Protein AF-A0A6L4AK16-F1 (afdb_monomer)

Solvent-accessible surface area (backbone atoms only — not comparable to full-atom values): 5401 Å² total; per-residue (Å²): 131,81,78,78,46,73,65,57,50,52,53,49,46,41,50,40,52,52,49,39,48,51,21,59,73,68,68,35,64,68,58,33,52,54,35,51,52,53,44,51,54,46,49,57,60,54,68,73,57,88,73,80,56,80,89,45,49,65,54,57,51,46,40,54,52,52,49,51,51,46,52,50,51,54,52,52,51,52,52,52,51,49,55,52,50,54,60,54,65,74,66,77,79,129

Secondary structure (DSSP, 8-state):
-----HHHHHHHHHHHHHHHHHHHHHT-HHHHHHHHHHHHHHHHHHHT-S---GGGHHHHHHHHHHHHHHHHHHHHHHHHHHHHHHHHHTT---

Mean predicted aligned error: 5.78 Å

pLDDT: mean 89.56, std 12.96, range [37.69, 98.12]

Nearest PDB structures (foldseek):
  2a9u-assembly1_B  TM=5.5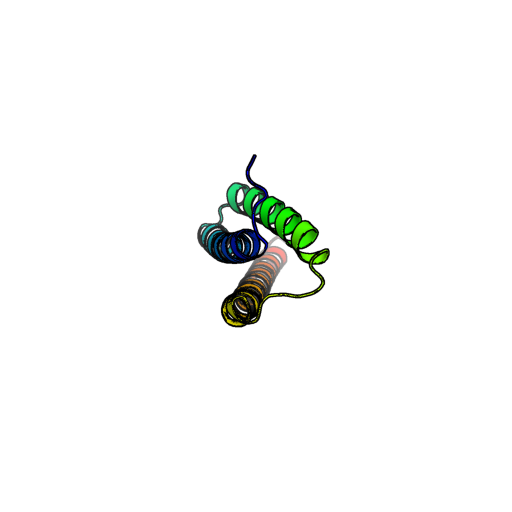73E-01  e=1.261E+00  Homo sapiens

Foldseek 3Di:
DPDQDLLNLLVVLLVLLVQCVVCVVVVVPVSNVVSVVSNVVSVVVNVPPPDDDPVCVVSVVSSVVSNVVVVVVVVVVVVVVVVVVVVVVVVPDD

Sequence (94 aa):
MSSQTTHDQLVRLLDVIFEERECAKNLDVEGLTEVMREKEELVQVLAHVQKIDEADLPIATKIRHENRRNAYLFKSTLGWIREIMEFFGRRTVT

Structure (mmCIF, N/CA/C/O backbone):
data_AF-A0A6L4AK16-F1
#
_entry.id   AF-A0A6L4AK16-F1
#
loop_
_atom_site.group_PDB
_atom_site.id
_atom_site.type_symbol
_atom_site.label_atom_id
_atom_site.label_alt_id
_atom_site.label_comp_id
_atom_site.label_asym_id
_atom_site.label_entity_id
_atom_site.label_seq_id
_atom_site.pdbx_PDB_ins_code
_atom_site.Cartn_x
_atom_site.Cartn_y
_atom_site.Cartn_z
_atom_site.occupancy
_atom_site.B_iso_or_equiv
_atom_site.auth_seq_id
_atom_site.auth_comp_id
_atom_site.auth_asym_id
_atom_site.auth_atom_id
_atom_site.pdbx_PDB_model_num
ATOM 1 N N . MET A 1 1 ? -18.508 17.631 8.912 1.00 37.69 1 MET A N 1
ATOM 2 C CA . MET A 1 1 ? -17.579 16.588 8.440 1.00 37.69 1 MET A CA 1
ATOM 3 C C . MET A 1 1 ? -17.529 15.538 9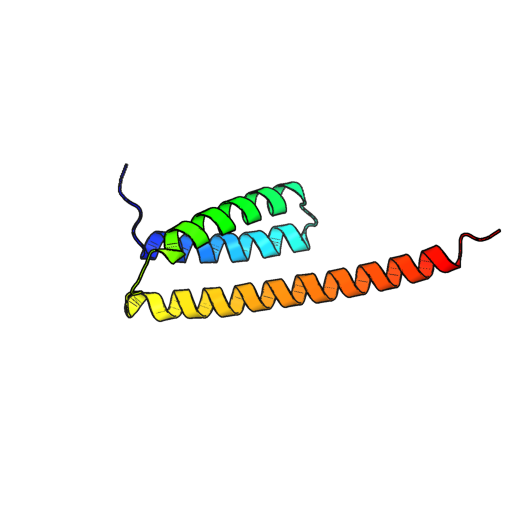.526 1.00 37.69 1 MET A C 1
ATOM 5 O O . MET A 1 1 ? -17.111 15.868 10.626 1.00 37.69 1 MET A O 1
ATOM 9 N N . SER A 1 2 ? -18.102 14.359 9.290 1.00 43.97 2 SER A N 1
ATOM 10 C CA . SER A 1 2 ? -18.049 13.259 10.256 1.00 43.97 2 SER A CA 1
ATOM 11 C C . SER A 1 2 ? -16.589 12.869 10.444 1.00 43.97 2 SER A C 1
ATOM 13 O O . SER A 1 2 ? -15.927 12.537 9.462 1.00 43.97 2 SER A O 1
ATOM 15 N N . SER A 1 3 ? -16.076 12.970 11.668 1.00 58.72 3 SER A N 1
ATOM 16 C CA . SER A 1 3 ? -14.744 12.478 12.011 1.00 58.72 3 SER A CA 1
ATOM 17 C C . SER A 1 3 ? -14.653 11.020 11.568 1.00 58.72 3 SER A C 1
ATOM 19 O O . SER A 1 3 ? -15.419 10.195 12.065 1.00 58.72 3 SER A O 1
ATOM 21 N N . GLN A 1 4 ? -13.791 10.722 10.593 1.00 73.25 4 GLN A N 1
ATOM 22 C CA . GLN A 1 4 ? -13.522 9.340 10.202 1.00 73.25 4 GLN A CA 1
ATOM 23 C C . GLN A 1 4 ? -13.043 8.582 11.435 1.00 73.25 4 GLN A C 1
ATOM 25 O O . GLN A 1 4 ? -12.227 9.093 12.208 1.00 73.25 4 GLN A O 1
ATOM 30 N N . THR A 1 5 ? -13.589 7.390 11.644 1.00 88.50 5 THR A N 1
ATOM 31 C CA . THR A 1 5 ? -13.172 6.547 12.760 1.00 88.50 5 THR A CA 1
ATOM 32 C C . THR A 1 5 ? -11.816 5.913 12.450 1.00 88.50 5 THR A C 1
ATOM 34 O O .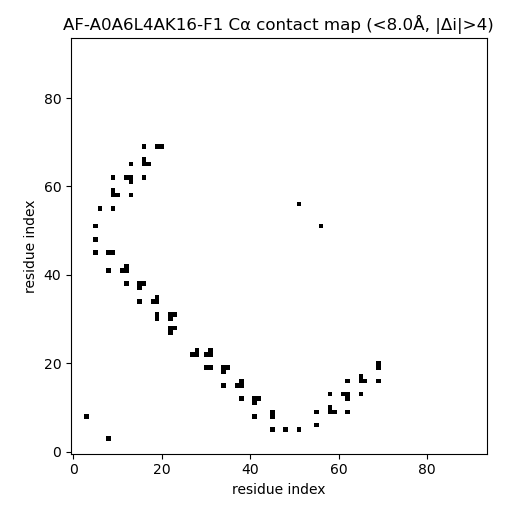 THR A 1 5 ? -11.422 5.789 11.289 1.00 88.50 5 THR A O 1
ATOM 37 N N . THR A 1 6 ? -11.097 5.469 13.482 1.00 91.00 6 THR A N 1
ATOM 38 C CA . THR A 1 6 ? -9.872 4.670 13.309 1.00 91.00 6 THR A CA 1
ATOM 39 C C . THR A 1 6 ? -10.112 3.463 12.398 1.00 91.00 6 THR A C 1
ATOM 41 O O . THR A 1 6 ? -9.266 3.142 11.567 1.00 91.00 6 THR A O 1
ATOM 44 N N . HIS A 1 7 ? -11.277 2.821 12.524 1.00 93.19 7 HIS A N 1
ATOM 45 C CA . HIS A 1 7 ? -11.684 1.710 11.672 1.00 93.19 7 HIS A CA 1
ATOM 46 C C . HIS A 1 7 ? -11.714 2.119 10.195 1.00 93.19 7 HIS A C 1
ATOM 48 O O . HIS A 1 7 ? -11.073 1.473 9.368 1.00 93.19 7 HIS A O 1
ATOM 54 N N . ASP A 1 8 ? -12.379 3.232 9.870 1.00 94.31 8 ASP A N 1
ATOM 55 C CA . ASP A 1 8 ? -12.483 3.726 8.490 1.00 94.31 8 ASP A CA 1
ATOM 56 C C . ASP A 1 8 ? -11.101 4.024 7.892 1.00 94.31 8 ASP A C 1
ATOM 58 O O . ASP A 1 8 ? -10.839 3.730 6.727 1.00 94.31 8 ASP A O 1
ATOM 62 N N . GLN A 1 9 ? -10.187 4.560 8.704 1.00 94.94 9 GLN A N 1
ATOM 63 C CA . GLN A 1 9 ? -8.812 4.843 8.291 1.00 94.94 9 GLN A CA 1
ATOM 64 C C . GLN A 1 9 ? -7.998 3.570 8.057 1.00 94.94 9 GLN A C 1
ATOM 66 O O . GLN A 1 9 ? -7.215 3.509 7.111 1.00 94.94 9 GLN A O 1
ATOM 71 N N . LEU A 1 10 ? -8.188 2.537 8.883 1.00 95.75 10 LEU A N 1
ATOM 72 C CA . LEU A 1 10 ? -7.557 1.232 8.681 1.00 95.75 10 LEU A CA 1
ATOM 73 C C . LEU A 1 10 ? -8.090 0.545 7.420 1.00 95.75 10 LEU A C 1
ATOM 75 O O . LEU A 1 10 ? -7.303 0.006 6.642 1.00 95.75 10 LEU A O 1
ATOM 79 N N . VAL A 1 11 ? -9.404 0.589 7.193 1.00 96.75 11 VAL A N 1
ATOM 80 C CA . VAL A 1 11 ? -10.020 0.064 5.969 1.00 96.75 11 VAL A CA 1
ATOM 81 C C . VAL A 1 11 ? -9.467 0.798 4.752 1.00 96.75 11 VAL A C 1
ATOM 83 O O . VAL A 1 11 ? -8.956 0.149 3.840 1.00 96.75 11 VAL A O 1
ATOM 86 N N . ARG A 1 12 ? -9.445 2.138 4.773 1.00 97.31 12 ARG A N 1
ATOM 87 C CA . ARG A 1 12 ? -8.910 2.909 3.648 1.00 97.31 12 ARG A CA 1
ATOM 88 C C . ARG A 1 12 ? -7.426 2.638 3.420 1.00 97.31 12 ARG A C 1
ATOM 90 O O . ARG A 1 12 ? -7.022 2.453 2.279 1.00 97.31 12 ARG A O 1
ATOM 97 N N . LEU A 1 13 ? -6.615 2.540 4.475 1.00 97.44 13 LEU A N 1
ATOM 98 C CA . LEU A 1 13 ? -5.194 2.208 4.336 1.00 97.44 13 LEU A CA 1
ATOM 99 C C . LEU A 1 13 ? -4.996 0.836 3.682 1.00 97.44 13 LEU A C 1
ATOM 101 O O . LEU A 1 13 ? -4.078 0.658 2.880 1.00 97.44 13 LEU A O 1
ATOM 105 N N . LEU A 1 14 ? -5.844 -0.140 4.009 1.00 97.88 14 LEU A N 1
ATOM 106 C CA . LEU A 1 14 ? -5.797 -1.446 3.366 1.00 97.88 14 LEU A CA 1
ATOM 107 C C . LEU A 1 14 ? -6.133 -1.354 1.869 1.00 97.88 14 LEU A C 1
ATOM 109 O O . LEU A 1 14 ? -5.422 -1.958 1.064 1.00 97.88 14 LEU A O 1
ATOM 113 N N . ASP A 1 15 ? -7.155 -0.584 1.500 1.00 98.12 15 ASP A N 1
ATOM 114 C CA . ASP A 1 15 ? -7.532 -0.362 0.100 1.00 98.12 15 ASP A CA 1
ATOM 115 C C . ASP A 1 15 ? -6.411 0.331 -0.683 1.00 98.12 15 ASP A C 1
ATOM 117 O O . ASP A 1 15 ? -5.999 -0.158 -1.733 1.00 98.12 15 ASP A O 1
ATOM 121 N N . VAL A 1 16 ? -5.820 1.386 -0.118 1.00 98.06 16 VAL A N 1
ATOM 122 C CA . VAL A 1 16 ? -4.681 2.119 -0.697 1.00 98.06 16 VAL A CA 1
ATOM 123 C C . VAL A 1 16 ? -3.473 1.195 -0.914 1.00 98.06 16 VAL A C 1
ATOM 125 O O . VAL A 1 16 ? -2.790 1.278 -1.931 1.00 98.06 16 VAL A O 1
ATOM 128 N N . ILE A 1 17 ? -3.216 0.239 -0.012 1.00 98.12 17 ILE A N 1
ATOM 129 C CA . ILE A 1 17 ? -2.160 -0.775 -0.205 1.00 98.12 17 ILE A CA 1
ATOM 130 C C . ILE A 1 17 ? -2.483 -1.721 -1.375 1.00 98.12 17 ILE A C 1
ATOM 132 O O . ILE A 1 17 ? -1.567 -2.198 -2.055 1.00 98.12 17 ILE A O 1
ATOM 136 N N . PHE A 1 18 ? -3.755 -2.029 -1.628 1.00 98.12 18 PHE A N 1
ATOM 137 C CA . PHE A 1 18 ? -4.132 -2.798 -2.814 1.00 98.12 18 PHE A CA 1
ATOM 138 C C . PHE A 1 18 ? -4.009 -1.968 -4.092 1.00 98.12 18 PHE A C 1
ATOM 140 O O . PHE A 1 18 ? -3.438 -2.464 -5.062 1.00 98.12 18 PHE A O 1
ATOM 147 N N . GLU A 1 19 ? -4.457 -0.715 -4.074 1.00 98.12 19 GLU A N 1
ATOM 148 C CA . GLU A 1 19 ? -4.314 0.231 -5.187 1.00 98.12 19 GLU A CA 1
ATOM 149 C C . GLU A 1 19 ? -2.833 0.409 -5.566 1.00 98.12 19 GLU A C 1
ATOM 151 O O . GLU A 1 19 ? -2.478 0.274 -6.736 1.00 98.12 19 GLU A O 1
ATOM 156 N N . GLU A 1 20 ? -1.941 0.546 -4.576 1.00 97.81 20 GLU A N 1
ATOM 157 C CA . GLU A 1 20 ? -0.484 0.668 -4.763 1.00 97.81 20 GLU A CA 1
ATOM 158 C C . GLU A 1 20 ? 0.074 -0.499 -5.583 1.00 97.81 20 GLU A C 1
ATOM 160 O O . GLU A 1 20 ? 0.916 -0.331 -6.469 1.00 97.81 20 GLU A O 1
ATOM 165 N N . ARG A 1 21 ? -0.420 -1.709 -5.310 1.00 97.00 21 ARG A N 1
ATOM 166 C CA . ARG A 1 21 ? -0.008 -2.912 -6.028 1.00 97.00 21 ARG A CA 1
ATOM 167 C C . ARG A 1 21 ? -0.501 -2.911 -7.468 1.00 97.00 21 ARG A C 1
ATOM 169 O O . ARG A 1 21 ? 0.235 -3.362 -8.344 1.00 97.00 21 ARG A O 1
ATOM 176 N N . GLU A 1 22 ? -1.732 -2.481 -7.711 1.00 97.62 22 GLU A N 1
ATOM 177 C CA . GLU A 1 22 ? -2.287 -2.457 -9.063 1.00 97.62 22 GLU A CA 1
ATOM 178 C C . GLU A 1 22 ? -1.613 -1.380 -9.918 1.00 97.62 22 GLU A C 1
ATOM 180 O O . GLU A 1 22 ? -1.191 -1.686 -11.034 1.00 97.62 22 GLU A O 1
ATOM 185 N N . CYS A 1 23 ? -1.372 -0.180 -9.378 1.00 96.38 23 CYS A N 1
ATOM 186 C CA . CYS A 1 23 ? -0.589 0.845 -10.074 1.00 96.38 23 CYS A CA 1
ATOM 187 C C . CYS A 1 23 ? 0.826 0.336 -10.403 1.00 96.38 23 CYS A C 1
ATOM 189 O O . CYS A 1 23 ? 1.287 0.472 -11.536 1.00 96.38 23 CYS A O 1
ATOM 191 N N . ALA A 1 24 ? 1.482 -0.358 -9.463 1.00 93.50 24 ALA A N 1
ATOM 192 C CA . ALA A 1 24 ? 2.797 -0.962 -9.691 1.00 93.50 24 ALA A CA 1
ATOM 193 C C . ALA A 1 24 ? 2.809 -2.001 -10.821 1.00 93.50 24 ALA A C 1
ATOM 195 O O . ALA A 1 24 ? 3.735 -2.023 -11.631 1.00 93.50 24 ALA A O 1
ATOM 196 N N . LYS A 1 25 ? 1.793 -2.869 -10.889 1.00 93.94 25 LYS A N 1
ATOM 197 C CA . LYS A 1 25 ? 1.667 -3.868 -11.963 1.00 93.94 25 LYS A CA 1
ATOM 198 C C . LYS A 1 25 ? 1.419 -3.224 -13.324 1.00 93.94 25 LYS A C 1
ATOM 200 O O . LYS A 1 25 ? 1.926 -3.724 -14.323 1.00 93.94 25 LYS A O 1
ATOM 205 N N . ASN A 1 26 ? 0.654 -2.136 -13.347 1.00 94.75 26 ASN A N 1
ATOM 206 C CA . ASN A 1 26 ? 0.277 -1.429 -14.568 1.00 94.75 26 ASN A CA 1
ATOM 207 C C . ASN A 1 26 ? 1.329 -0.409 -15.029 1.00 94.75 26 ASN A C 1
ATOM 209 O O . ASN A 1 26 ? 1.148 0.199 -16.080 1.00 94.75 26 ASN A O 1
ATOM 213 N N . LEU A 1 27 ? 2.420 -0.233 -14.270 1.00 91.88 27 LEU A N 1
ATOM 214 C CA . LEU A 1 27 ? 3.422 0.817 -14.486 1.00 91.88 27 LEU A CA 1
ATOM 215 C C . LEU A 1 27 ? 2.806 2.228 -14.501 1.00 91.88 27 LEU A C 1
ATOM 217 O O . LEU A 1 27 ? 3.304 3.130 -15.172 1.00 91.88 27 LEU A O 1
ATOM 221 N N . ASP A 1 28 ? 1.728 2.414 -13.741 1.00 95.81 28 ASP A N 1
ATOM 222 C CA . ASP A 1 28 ? 1.051 3.693 -13.571 1.00 95.81 28 ASP A CA 1
ATOM 223 C C . ASP A 1 28 ? 1.792 4.534 -12.522 1.00 95.81 28 ASP A C 1
ATOM 225 O O . ASP A 1 28 ? 1.587 4.400 -11.313 1.00 95.81 28 ASP A O 1
ATOM 229 N N . VAL A 1 29 ? 2.724 5.361 -12.999 1.00 91.25 29 VAL A N 1
ATOM 230 C CA . VAL A 1 29 ? 3.612 6.180 -12.158 1.00 91.25 29 VAL A CA 1
ATOM 231 C C . VAL A 1 29 ? 2.864 7.340 -11.494 1.00 91.25 29 VAL A C 1
ATOM 233 O O . VAL A 1 29 ? 3.168 7.696 -10.353 1.00 91.25 29 VAL A O 1
ATOM 236 N N . GLU A 1 30 ? 1.879 7.918 -12.181 1.00 95.44 30 GLU A N 1
ATOM 237 C CA . GLU A 1 30 ? 1.056 9.000 -11.632 1.00 95.44 30 GLU A CA 1
ATOM 238 C C . GLU A 1 30 ? 0.144 8.453 -10.531 1.00 95.44 30 GLU A C 1
ATOM 240 O O . GLU A 1 30 ? 0.161 8.965 -9.411 1.00 95.44 30 GLU A O 1
ATOM 245 N N . GLY A 1 31 ? -0.547 7.339 -10.798 1.00 96.25 31 GLY A N 1
ATOM 246 C CA . GLY A 1 31 ? -1.364 6.653 -9.800 1.00 96.25 31 GLY A CA 1
ATOM 247 C C . GLY A 1 31 ? -0.555 6.190 -8.588 1.00 96.25 31 GLY A C 1
ATOM 248 O O . GLY A 1 31 ? -0.988 6.383 -7.454 1.00 96.25 31 GLY A O 1
ATOM 249 N N . LEU A 1 32 ? 0.662 5.667 -8.793 1.00 94.56 32 LEU A N 1
ATOM 250 C CA . LEU A 1 32 ? 1.572 5.331 -7.690 1.00 94.56 32 LEU A CA 1
ATOM 251 C C . LEU A 1 32 ? 1.888 6.541 -6.806 1.00 94.56 32 LEU A C 1
ATOM 253 O O . LEU A 1 32 ? 1.933 6.403 -5.587 1.00 94.56 32 LEU A O 1
ATOM 257 N N . THR A 1 33 ? 2.108 7.712 -7.404 1.00 95.25 33 THR A N 1
ATOM 258 C CA . THR A 1 33 ? 2.449 8.933 -6.662 1.00 95.25 33 THR A CA 1
ATOM 259 C C . THR A 1 33 ? 1.290 9.381 -5.774 1.00 95.25 33 THR A C 1
ATOM 261 O O . THR A 1 33 ? 1.492 9.658 -4.590 1.00 95.25 33 THR A O 1
ATOM 264 N N . GLU A 1 34 ? 0.071 9.386 -6.313 1.00 97.25 34 GLU A N 1
ATOM 265 C CA . GLU A 1 34 ? -1.129 9.756 -5.556 1.00 97.25 34 GLU A CA 1
ATOM 266 C C . GLU A 1 34 ? -1.428 8.764 -4.432 1.00 97.25 34 GLU A C 1
ATOM 268 O O . GLU A 1 34 ? -1.653 9.161 -3.287 1.00 97.25 34 GLU A O 1
ATOM 273 N N . VAL A 1 35 ? -1.341 7.468 -4.729 1.00 97.38 35 VAL A N 1
ATOM 274 C CA . VAL A 1 35 ? -1.548 6.404 -3.745 1.00 97.38 35 VAL A CA 1
ATOM 275 C C . VAL A 1 35 ? -0.500 6.460 -2.630 1.00 97.38 35 VAL A C 1
ATOM 277 O O . VAL A 1 35 ? -0.835 6.281 -1.459 1.00 97.38 35 VAL A O 1
ATOM 280 N N . MET A 1 36 ? 0.768 6.740 -2.952 1.00 95.25 36 MET A N 1
ATOM 281 C CA . MET A 1 36 ? 1.819 6.908 -1.942 1.00 95.25 36 MET A CA 1
ATOM 282 C C . MET A 1 36 ? 1.551 8.106 -1.029 1.00 95.25 36 MET A C 1
ATOM 284 O O . MET A 1 36 ? 1.715 7.983 0.186 1.00 95.25 36 MET A O 1
ATOM 288 N N . ARG A 1 37 ? 1.104 9.233 -1.592 1.00 97.31 37 ARG A N 1
ATOM 289 C CA . ARG A 1 37 ? 0.738 10.425 -0.819 1.00 97.31 37 ARG A CA 1
ATOM 290 C C . ARG A 1 37 ? -0.401 10.128 0.153 1.00 97.31 37 ARG A C 1
ATOM 292 O O . ARG A 1 37 ? -0.275 10.393 1.345 1.00 97.31 37 ARG A O 1
ATOM 299 N N . GLU A 1 38 ? -1.478 9.514 -0.330 1.00 97.06 38 GLU A N 1
ATOM 300 C CA . GLU A 1 38 ? -2.616 9.148 0.517 1.00 97.06 38 GLU A CA 1
ATOM 301 C C . GLU A 1 38 ? -2.213 8.147 1.614 1.00 97.06 38 GLU A C 1
ATOM 303 O O . GLU A 1 38 ? -2.602 8.284 2.777 1.00 97.06 38 GLU A O 1
ATOM 308 N N . LYS A 1 39 ? -1.374 7.162 1.274 1.00 96.56 39 LYS A N 1
ATOM 309 C CA . LYS A 1 39 ? -0.830 6.194 2.234 1.00 96.56 39 LYS A CA 1
ATOM 310 C C . LYS A 1 39 ? -0.040 6.879 3.347 1.00 96.56 39 LYS A C 1
ATOM 312 O O . LYS A 1 39 ? -0.188 6.498 4.507 1.00 96.56 39 LYS A O 1
ATOM 317 N N . GLU A 1 40 ? 0.792 7.867 3.020 1.00 96.06 40 GLU A N 1
ATOM 318 C CA . GLU A 1 40 ? 1.546 8.641 4.012 1.00 96.06 40 GLU A CA 1
ATOM 319 C C . GLU A 1 40 ? 0.627 9.446 4.931 1.00 96.06 40 GLU A C 1
ATOM 321 O O . GLU A 1 40 ? 0.805 9.397 6.150 1.00 96.06 40 GLU A O 1
ATOM 326 N N . GLU A 1 41 ? -0.382 10.121 4.378 1.00 95.69 41 GLU A N 1
ATOM 327 C CA . GLU A 1 41 ? -1.375 10.869 5.156 1.00 95.69 41 GL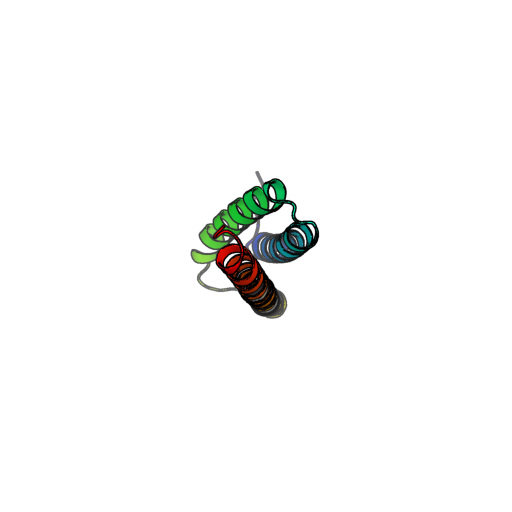U A CA 1
ATOM 328 C C . GLU A 1 41 ? -2.113 9.943 6.142 1.00 95.69 41 GLU A C 1
ATOM 330 O O . GLU A 1 41 ? -2.173 10.223 7.342 1.00 95.69 41 GLU A O 1
ATOM 335 N N . LEU A 1 42 ? -2.592 8.783 5.678 1.00 95.19 42 LEU A N 1
ATOM 336 C CA . LEU A 1 42 ? -3.272 7.795 6.525 1.00 95.19 42 LEU A CA 1
ATOM 337 C C . LEU A 1 42 ? -2.360 7.238 7.621 1.00 95.19 42 LEU A C 1
ATOM 339 O O . LEU A 1 42 ? -2.785 7.103 8.769 1.00 95.19 42 LEU A O 1
ATOM 343 N N . VAL A 1 43 ? -1.099 6.935 7.297 1.00 94.31 43 VAL A N 1
ATOM 344 C CA . VAL A 1 43 ? -0.121 6.448 8.280 1.00 94.31 43 VAL A CA 1
ATOM 345 C C . VAL A 1 43 ? 0.172 7.508 9.337 1.00 94.31 43 VAL A C 1
ATOM 347 O O . VAL A 1 43 ? 0.268 7.160 10.513 1.00 94.31 43 VAL A O 1
ATOM 350 N N . GLN A 1 44 ? 0.280 8.785 8.962 1.00 93.94 44 GLN A N 1
ATOM 351 C CA . GLN A 1 44 ? 0.480 9.873 9.922 1.00 93.94 44 GLN A CA 1
ATOM 352 C C . GLN A 1 44 ? -0.702 9.998 10.884 1.00 93.94 44 GLN A C 1
ATOM 354 O O . GLN A 1 44 ? -0.498 10.098 12.093 1.00 93.94 44 GLN A O 1
ATOM 359 N N . VAL A 1 45 ? -1.935 9.930 10.377 1.00 91.19 45 VAL A N 1
ATOM 360 C CA . VAL A 1 45 ? -3.120 10.003 11.239 1.00 91.19 45 VAL A CA 1
ATOM 361 C C . VAL A 1 45 ? -3.198 8.789 12.171 1.00 91.19 45 VAL A C 1
ATOM 363 O O . VAL A 1 45 ? -3.381 8.944 13.380 1.00 91.19 45 VAL A O 1
ATOM 366 N N . LEU A 1 46 ? -2.970 7.585 11.640 1.00 91.06 46 LEU A N 1
ATOM 367 C CA . LEU A 1 46 ? -2.979 6.346 12.419 1.00 91.06 46 LEU A CA 1
ATOM 368 C C . LEU A 1 46 ? -1.819 6.256 13.424 1.00 91.06 46 LEU A C 1
ATOM 370 O O . LEU A 1 46 ? -1.959 5.587 14.445 1.00 91.06 46 LEU A O 1
ATOM 374 N N . ALA A 1 47 ? -0.700 6.954 13.203 1.00 90.69 47 ALA A N 1
ATOM 375 C CA . ALA A 1 47 ? 0.418 6.997 14.149 1.00 90.69 47 ALA A CA 1
ATOM 376 C C . ALA A 1 47 ? 0.051 7.661 15.489 1.00 90.69 47 ALA A C 1
ATOM 378 O O . ALA A 1 47 ? 0.696 7.396 16.504 1.00 90.69 47 ALA A O 1
ATOM 379 N N . HIS A 1 48 ? -0.994 8.495 15.519 1.00 89.31 48 HIS A N 1
ATOM 380 C CA . HIS A 1 48 ? -1.508 9.103 16.749 1.00 89.31 48 HIS A CA 1
ATOM 381 C C . HIS A 1 48 ? -2.465 8.189 17.532 1.00 89.31 48 HIS A C 1
ATOM 383 O O . HIS A 1 48 ? -2.814 8.491 18.676 1.00 89.31 48 HIS A O 1
ATOM 389 N N . VAL A 1 49 ? -2.877 7.059 16.952 1.00 87.25 49 VAL A N 1
ATOM 390 C CA . VAL A 1 49 ? -3.777 6.100 17.593 1.00 87.25 49 VAL A CA 1
ATOM 391 C C . VAL A 1 49 ? -2.983 5.215 18.554 1.00 87.25 49 VAL A C 1
ATOM 393 O O . VAL A 1 49 ? -2.204 4.359 18.147 1.00 87.25 49 VAL A O 1
ATOM 396 N N . GLN A 1 50 ? -3.201 5.394 19.858 1.00 79.69 50 GLN A N 1
ATOM 397 C CA . GLN A 1 50 ? -2.480 4.638 20.893 1.00 79.69 50 GLN A CA 1
ATOM 398 C C . GLN A 1 50 ? -2.966 3.192 21.050 1.00 79.69 50 GLN A C 1
ATOM 400 O O . GLN A 1 50 ? -2.203 2.325 21.476 1.00 79.69 50 GLN A O 1
ATOM 405 N N . LYS A 1 51 ? -4.239 2.922 20.741 1.00 85.69 51 LYS A N 1
ATOM 406 C CA . LYS A 1 51 ? -4.841 1.595 20.875 1.00 85.69 51 LYS A CA 1
ATOM 407 C C . LYS A 1 51 ? -5.809 1.338 19.727 1.00 85.69 51 LYS A C 1
ATOM 409 O O . LYS A 1 51 ? -6.722 2.124 19.498 1.00 85.69 51 LYS A O 1
ATOM 414 N N . ILE A 1 52 ? -5.588 0.229 19.033 1.00 87.06 52 ILE A N 1
ATOM 415 C CA . ILE A 1 52 ? -6.493 -0.308 18.016 1.00 87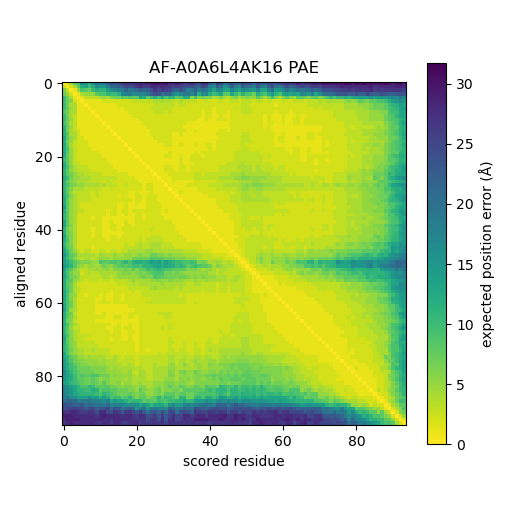.06 52 ILE A CA 1
ATOM 416 C C . ILE A 1 52 ? -7.514 -1.203 18.731 1.00 87.06 52 ILE A C 1
ATOM 418 O O . ILE A 1 52 ? -7.149 -1.910 19.675 1.00 87.06 52 ILE A O 1
ATOM 422 N N . ASP A 1 53 ? -8.777 -1.144 18.313 1.00 89.81 53 ASP A N 1
ATOM 423 C CA . ASP A 1 53 ? -9.829 -2.020 18.834 1.00 89.81 53 ASP A CA 1
ATOM 424 C C . ASP A 1 53 ? -9.508 -3.492 18.511 1.00 89.81 53 ASP A C 1
ATOM 426 O O . ASP A 1 53 ? -8.915 -3.806 17.477 1.00 89.81 53 ASP A O 1
ATOM 430 N N . GLU A 1 54 ? -9.902 -4.417 19.383 1.00 91.19 54 GLU A N 1
ATOM 431 C CA . GLU A 1 54 ? -9.741 -5.852 19.143 1.00 91.19 54 GLU A CA 1
ATOM 432 C C . GLU A 1 54 ? -10.456 -6.297 17.860 1.00 91.19 54 GLU A C 1
ATOM 434 O O . GLU A 1 54 ? -9.939 -7.152 17.134 1.00 91.19 54 GLU A O 1
ATOM 439 N N . ALA A 1 55 ? -11.586 -5.659 17.532 1.00 92.06 55 ALA A N 1
ATOM 440 C CA . ALA A 1 55 ? -12.320 -5.890 16.288 1.00 92.06 55 ALA A CA 1
ATOM 441 C C . ALA A 1 55 ? -11.500 -5.557 15.023 1.00 92.06 55 ALA A C 1
ATOM 443 O O . ALA A 1 55 ? -11.705 -6.172 13.975 1.00 92.06 55 ALA A O 1
ATOM 444 N N . ASP A 1 56 ? -10.527 -4.649 15.133 1.00 94.00 56 ASP A N 1
ATOM 445 C CA . ASP A 1 56 ? -9.716 -4.144 14.020 1.00 94.00 56 ASP A CA 1
ATOM 446 C C . ASP A 1 56 ? -8.354 -4.844 13.888 1.00 94.00 56 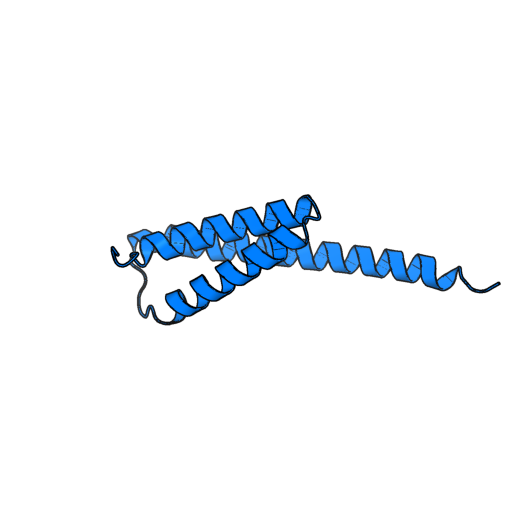ASP A C 1
ATOM 448 O O . ASP A 1 56 ? -7.642 -4.675 12.890 1.00 94.00 56 ASP A O 1
ATOM 452 N N . LEU A 1 57 ? -7.985 -5.695 14.852 1.00 93.06 57 LEU A N 1
ATOM 453 C CA . LEU A 1 57 ? -6.754 -6.494 14.803 1.00 93.06 57 LEU A CA 1
ATOM 454 C C . LEU A 1 57 ? -6.607 -7.341 13.523 1.00 93.06 57 LEU A C 1
ATOM 456 O O . LEU A 1 57 ? -5.481 -7.426 13.004 1.00 93.06 57 LEU A O 1
ATOM 460 N N . PRO A 1 58 ? -7.676 -7.950 12.965 1.00 96.00 58 PRO A N 1
ATOM 461 C CA . PRO A 1 58 ? -7.587 -8.646 11.685 1.00 96.00 58 PRO A CA 1
ATOM 462 C C . PRO A 1 58 ? -7.177 -7.713 10.538 1.00 96.00 58 PRO A C 1
ATOM 464 O O . PRO A 1 58 ? -6.334 -8.087 9.718 1.00 96.00 58 PRO A O 1
ATOM 467 N N . ILE A 1 59 ? -7.706 -6.484 10.508 1.00 95.94 59 ILE A N 1
ATOM 468 C CA . ILE A 1 59 ? -7.406 -5.482 9.475 1.00 95.94 59 ILE A CA 1
ATOM 469 C C . ILE A 1 59 ? -5.948 -5.035 9.602 1.00 95.94 59 ILE A C 1
ATOM 471 O O . ILE A 1 59 ? -5.195 -5.108 8.633 1.00 95.94 59 ILE A O 1
ATOM 475 N N . ALA A 1 60 ? -5.498 -4.693 10.81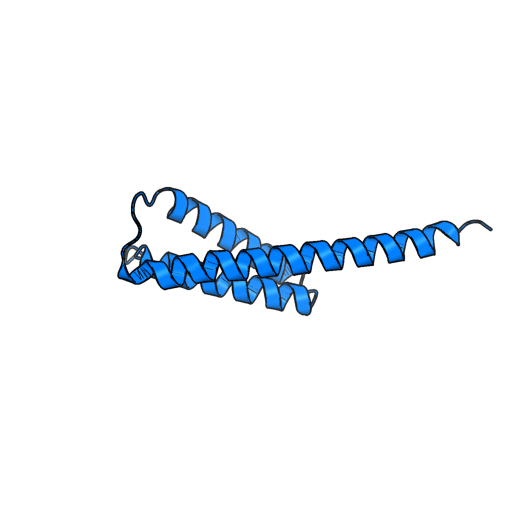2 1.00 94.25 60 ALA A N 1
ATOM 476 C CA . ALA A 1 60 ? -4.108 -4.311 11.071 1.00 94.25 60 ALA A CA 1
ATOM 477 C C . ALA A 1 60 ? -3.104 -5.426 10.712 1.00 94.25 60 ALA A C 1
ATOM 479 O O . ALA A 1 60 ? -1.995 -5.177 10.225 1.00 94.25 60 ALA A O 1
ATOM 480 N N . THR A 1 61 ? -3.480 -6.687 10.934 1.00 96.06 61 THR A N 1
ATOM 481 C CA . THR A 1 61 ? -2.670 -7.842 10.524 1.00 96.06 61 THR A CA 1
ATOM 482 C C . THR A 1 61 ? -2.604 -7.965 9.005 1.00 96.06 61 THR A C 1
ATOM 484 O O . THR A 1 61 ? -1.521 -8.183 8.453 1.00 96.06 61 THR A O 1
ATOM 487 N N . LYS A 1 62 ? -3.729 -7.754 8.318 1.00 97.69 62 LYS A N 1
ATOM 488 C CA . LYS A 1 62 ? -3.787 -7.786 6.858 1.00 97.69 62 LYS A CA 1
ATOM 489 C C . LYS A 1 62 ? -2.984 -6.649 6.225 1.00 97.69 62 LYS A C 1
ATOM 491 O O . LYS A 1 62 ? -2.181 -6.924 5.342 1.00 97.69 62 LYS A O 1
ATOM 496 N N . ILE A 1 63 ? -3.087 -5.426 6.745 1.00 97.31 63 ILE A N 1
ATOM 497 C CA . ILE A 1 63 ? -2.269 -4.270 6.334 1.00 97.31 63 ILE A CA 1
ATOM 498 C C . ILE A 1 63 ? -0.778 -4.617 6.378 1.00 97.31 63 ILE A C 1
ATOM 500 O O . ILE A 1 63 ? -0.067 -4.437 5.389 1.00 97.31 63 ILE A O 1
ATOM 504 N N . ARG A 1 64 ? -0.292 -5.183 7.493 1.00 96.00 64 ARG A N 1
ATOM 505 C CA . ARG A 1 64 ? 1.121 -5.586 7.621 1.00 96.00 64 ARG A CA 1
ATOM 506 C C . ARG A 1 64 ? 1.524 -6.635 6.587 1.00 96.00 64 ARG A C 1
ATOM 508 O O . ARG A 1 64 ? 2.600 -6.525 5.998 1.00 96.00 64 ARG A O 1
ATOM 515 N N . HIS A 1 65 ? 0.680 -7.641 6.372 1.00 98.00 65 HIS A N 1
ATOM 516 C CA . HIS A 1 65 ? 0.935 -8.690 5.388 1.00 98.00 65 HIS A CA 1
ATOM 517 C C . HIS A 1 65 ? 1.006 -8.127 3.961 1.00 98.00 65 HIS A C 1
ATOM 519 O O . HIS A 1 65 ? 1.980 -8.367 3.245 1.00 98.00 65 HIS A O 1
ATOM 525 N N . GLU A 1 66 ? 0.008 -7.341 3.560 1.00 97.94 66 GLU A N 1
ATOM 526 C CA . GLU A 1 66 ? -0.082 -6.800 2.205 1.00 97.94 66 GLU A CA 1
ATOM 527 C C . GLU A 1 66 ? 0.998 -5.746 1.931 1.00 97.94 66 GLU A C 1
ATOM 529 O O . GLU A 1 66 ? 1.600 -5.767 0.858 1.00 97.94 66 GLU A O 1
ATOM 534 N N . ASN A 1 67 ? 1.344 -4.908 2.915 1.00 96.75 67 ASN A N 1
ATOM 535 C CA . ASN A 1 67 ? 2.449 -3.958 2.783 1.00 96.75 67 ASN A CA 1
ATOM 536 C C . ASN A 1 67 ? 3.798 -4.676 2.626 1.00 96.75 67 ASN A C 1
ATOM 538 O O . ASN A 1 67 ? 4.613 -4.314 1.779 1.00 96.75 67 ASN A O 1
ATOM 542 N N . ARG A 1 68 ? 4.030 -5.753 3.392 1.00 97.19 68 ARG A N 1
ATOM 543 C CA . ARG A 1 68 ? 5.231 -6.586 3.229 1.00 97.19 68 ARG A CA 1
ATOM 544 C C . ARG A 1 68 ? 5.280 -7.222 1.840 1.00 97.19 68 ARG A C 1
ATOM 546 O O . ARG A 1 68 ? 6.348 -7.289 1.235 1.00 97.19 68 ARG A O 1
ATOM 553 N N . ARG A 1 69 ? 4.138 -7.679 1.325 1.00 97.38 69 ARG A N 1
ATOM 554 C CA . ARG A 1 69 ? 4.030 -8.238 -0.026 1.00 97.38 69 ARG A CA 1
ATOM 555 C C . ARG A 1 69 ? 4.371 -7.202 -1.100 1.00 97.38 69 ARG A C 1
ATOM 557 O O . ARG A 1 69 ? 5.129 -7.530 -2.010 1.00 97.38 69 ARG A O 1
ATOM 564 N N . ASN A 1 70 ? 3.886 -5.967 -0.970 1.00 96.56 70 ASN A N 1
ATOM 565 C CA . ASN A 1 70 ? 4.237 -4.878 -1.886 1.00 96.56 70 ASN A CA 1
ATOM 566 C C . ASN A 1 70 ? 5.734 -4.550 -1.815 1.00 96.56 70 ASN A C 1
ATOM 568 O O . ASN A 1 70 ? 6.388 -4.457 -2.848 1.00 96.56 70 ASN A O 1
ATOM 572 N N . ALA A 1 71 ? 6.319 -4.498 -0.614 1.00 96.00 71 ALA A N 1
ATOM 573 C CA . ALA A 1 71 ? 7.758 -4.284 -0.453 1.00 96.00 71 ALA A CA 1
ATOM 574 C C . ALA A 1 71 ? 8.604 -5.358 -1.165 1.00 96.00 71 ALA A C 1
ATOM 576 O O . ALA A 1 71 ? 9.607 -5.031 -1.802 1.00 96.00 71 ALA A O 1
ATOM 577 N N . TYR A 1 72 ? 8.200 -6.635 -1.100 1.00 96.62 72 TYR A N 1
ATOM 578 C CA . TYR A 1 72 ? 8.863 -7.695 -1.867 1.00 96.62 72 TYR A CA 1
ATOM 579 C C . TYR A 1 72 ? 8.721 -7.491 -3.375 1.00 96.62 72 TYR A C 1
ATOM 581 O O . TYR A 1 72 ? 9.726 -7.598 -4.073 1.00 96.62 72 TYR A O 1
ATOM 589 N N . LEU A 1 73 ? 7.519 -7.168 -3.866 1.00 94.31 73 LEU A N 1
ATOM 590 C CA . LEU A 1 73 ? 7.286 -6.873 -5.283 1.00 94.31 73 LEU A CA 1
ATOM 591 C C . LEU A 1 73 ? 8.232 -5.767 -5.769 1.00 94.31 73 LEU A C 1
ATOM 593 O O . LEU A 1 73 ? 8.979 -5.979 -6.719 1.00 94.31 73 LEU A O 1
ATOM 597 N N . PHE A 1 74 ? 8.274 -4.630 -5.071 1.00 93.50 74 PHE A N 1
ATOM 598 C CA . PHE A 1 74 ? 9.137 -3.507 -5.436 1.00 93.50 74 PHE A CA 1
ATOM 599 C C . PHE A 1 74 ? 10.621 -3.863 -5.406 1.00 93.50 74 PHE A C 1
ATOM 601 O O . PHE A 1 74 ? 11.355 -3.539 -6.340 1.00 93.50 74 PHE A O 1
ATOM 608 N N . LYS A 1 75 ? 11.069 -4.569 -4.362 1.00 94.31 75 LYS A N 1
ATOM 609 C CA . LYS A 1 75 ? 12.465 -5.000 -4.243 1.00 94.31 75 LYS A CA 1
ATOM 610 C C . LYS A 1 75 ? 12.868 -5.924 -5.393 1.00 94.31 75 LYS A C 1
ATOM 612 O O . LYS A 1 75 ? 13.938 -5.738 -5.969 1.00 94.31 75 LYS A O 1
ATOM 617 N N . SER A 1 76 ? 12.032 -6.910 -5.711 1.00 91.94 76 SER A N 1
ATOM 618 C CA . SER A 1 76 ? 12.281 -7.859 -6.797 1.00 91.94 76 SER A CA 1
ATOM 619 C C . SER A 1 76 ? 12.302 -7.162 -8.157 1.00 91.94 76 SER A C 1
ATOM 621 O O . SER A 1 76 ? 13.243 -7.363 -8.921 1.00 91.94 76 SER A O 1
ATOM 623 N N . THR A 1 77 ? 11.328 -6.289 -8.431 1.00 90.31 77 THR A N 1
ATOM 624 C CA . THR A 1 77 ? 11.260 -5.533 -9.690 1.00 90.31 77 THR A CA 1
ATOM 625 C C . THR A 1 77 ? 12.456 -4.594 -9.856 1.00 90.31 77 THR A C 1
ATOM 627 O O . THR A 1 77 ? 13.065 -4.566 -10.921 1.00 90.31 77 THR A O 1
ATOM 630 N N . LEU A 1 78 ? 12.862 -3.873 -8.804 1.00 89.69 78 LEU A N 1
ATOM 631 C CA . LEU A 1 78 ? 14.037 -2.997 -8.851 1.00 89.69 78 LEU A CA 1
ATOM 632 C C . LEU A 1 78 ? 15.336 -3.778 -9.095 1.00 89.69 78 LEU A C 1
ATOM 634 O O . LEU A 1 78 ? 16.196 -3.312 -9.842 1.00 89.69 78 LEU A O 1
ATOM 638 N N . GLY A 1 79 ? 15.485 -4.952 -8.472 1.00 89.31 79 GLY A N 1
ATOM 639 C CA . GLY A 1 79 ? 16.623 -5.841 -8.717 1.00 89.31 79 GLY A CA 1
ATOM 640 C C . GLY A 1 79 ? 16.707 -6.254 -10.185 1.00 89.31 79 GLY A C 1
ATOM 641 O O . GLY A 1 79 ? 17.735 -6.048 -10.823 1.00 89.31 79 GLY A O 1
ATOM 642 N N . TRP A 1 80 ? 15.589 -6.721 -10.740 1.00 88.81 80 TRP A N 1
ATOM 643 C CA . TRP A 1 80 ? 15.498 -7.120 -12.143 1.00 88.81 80 TRP A CA 1
ATOM 644 C C . TRP A 1 80 ? 15.798 -5.967 -13.115 1.00 88.81 80 TRP A C 1
ATOM 646 O O . TRP A 1 80 ? 16.571 -6.133 -14.058 1.00 88.81 80 TRP A O 1
ATOM 656 N N . ILE A 1 81 ? 15.265 -4.766 -12.861 1.00 87.31 81 ILE A N 1
ATOM 657 C CA . ILE A 1 81 ? 15.548 -3.578 -13.685 1.00 87.31 81 ILE A CA 1
ATOM 658 C C . ILE A 1 81 ? 17.042 -3.222 -13.648 1.00 87.31 81 ILE A C 1
ATOM 660 O O . ILE A 1 81 ? 17.621 -2.903 -14.686 1.00 87.31 81 ILE A O 1
ATOM 664 N N . ARG A 1 82 ? 17.694 -3.296 -12.479 1.00 88.56 82 ARG A N 1
ATOM 665 C CA . ARG A 1 82 ? 19.140 -3.037 -12.352 1.00 88.56 82 ARG A CA 1
ATOM 666 C C . ARG A 1 82 ? 19.973 -4.024 -13.164 1.00 88.56 82 ARG A C 1
ATOM 668 O O . ARG A 1 82 ? 20.855 -3.587 -13.896 1.00 88.56 82 ARG A O 1
ATOM 675 N N . GLU A 1 83 ? 19.657 -5.315 -13.092 1.00 89.81 83 GLU A N 1
ATOM 676 C CA . GLU A 1 83 ? 20.331 -6.354 -13.884 1.00 89.81 83 GLU A CA 1
ATOM 677 C C . GLU A 1 83 ? 20.206 -6.087 -15.392 1.00 89.81 83 GLU A C 1
ATOM 679 O O . GLU A 1 83 ? 21.190 -6.184 -16.131 1.00 89.81 83 GLU A O 1
ATOM 684 N N . ILE A 1 84 ? 19.017 -5.680 -15.849 1.00 89.69 84 ILE A N 1
ATOM 685 C CA . ILE A 1 84 ? 18.781 -5.313 -17.250 1.00 89.69 84 ILE A CA 1
ATOM 686 C C . ILE A 1 84 ? 19.618 -4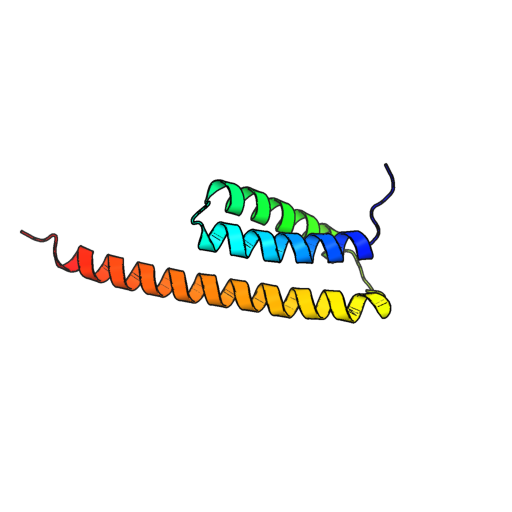.094 -17.655 1.00 89.69 84 ILE A C 1
ATOM 688 O O . ILE A 1 84 ? 20.264 -4.108 -18.705 1.00 89.69 84 ILE A O 1
ATOM 692 N N . MET A 1 85 ? 19.640 -3.039 -16.840 1.00 85.31 85 MET A N 1
ATOM 693 C CA . MET A 1 85 ? 20.428 -1.842 -17.144 1.00 85.31 85 MET A CA 1
ATOM 694 C C . MET A 1 85 ? 21.931 -2.139 -17.190 1.00 85.31 85 MET A C 1
ATOM 696 O O . MET A 1 85 ? 22.617 -1.662 -18.094 1.00 85.31 85 MET A O 1
ATOM 700 N N . GLU A 1 86 ? 22.450 -2.959 -16.271 1.00 87.50 86 GLU A N 1
ATOM 701 C CA . GLU A 1 86 ? 23.850 -3.396 -16.296 1.00 87.50 86 GLU A CA 1
ATOM 702 C C . GLU A 1 86 ? 24.192 -4.195 -17.556 1.00 87.50 86 GLU A C 1
ATOM 704 O O . GLU A 1 86 ? 25.285 -4.044 -18.107 1.00 87.50 86 GLU A O 1
ATOM 709 N N . PHE A 1 87 ? 23.271 -5.041 -18.024 1.00 85.81 87 PHE A N 1
ATOM 710 C CA . PHE A 1 87 ? 23.444 -5.783 -19.267 1.00 85.81 87 PHE A CA 1
ATOM 711 C C . PHE A 1 87 ? 23.585 -4.844 -20.475 1.00 85.81 87 PHE A C 1
ATOM 713 O O . PHE A 1 87 ? 24.483 -5.040 -21.299 1.00 85.81 87 PHE A O 1
ATOM 720 N N . PHE A 1 88 ? 22.747 -3.807 -20.568 1.00 78.88 88 PHE A N 1
ATOM 721 C CA . PHE A 1 88 ? 22.810 -2.838 -21.666 1.00 78.88 88 PHE A CA 1
ATOM 722 C C . PHE A 1 88 ? 24.011 -1.885 -21.560 1.00 78.88 88 PHE A C 1
ATOM 724 O O . PHE A 1 88 ? 24.665 -1.631 -22.571 1.00 78.88 88 PHE A O 1
ATOM 731 N N . GLY A 1 89 ? 24.372 -1.428 -20.357 1.00 74.69 89 GLY A N 1
ATOM 732 C CA . GLY A 1 89 ? 25.507 -0.519 -20.144 1.00 74.69 89 GLY A CA 1
ATOM 733 C C . GLY A 1 89 ? 26.870 -1.120 -20.509 1.00 74.69 89 GLY A C 1
ATOM 734 O O . GLY A 1 89 ? 27.774 -0.400 -20.921 1.00 74.69 89 GLY A O 1
ATOM 735 N N . ARG A 1 90 ? 27.019 -2.452 -20.442 1.00 64.38 90 ARG A N 1
ATOM 736 C CA . ARG A 1 90 ? 28.239 -3.152 -20.893 1.00 64.38 90 ARG A CA 1
ATOM 737 C C . ARG A 1 90 ? 28.370 -3.249 -22.419 1.00 64.38 90 ARG A C 1
ATOM 739 O O . ARG A 1 90 ? 29.428 -3.648 -22.894 1.00 64.38 90 ARG A O 1
ATOM 746 N N . ARG A 1 91 ? 27.323 -2.926 -23.191 1.00 60.03 91 ARG A N 1
ATOM 747 C CA . ARG A 1 91 ? 27.304 -3.057 -24.663 1.00 60.03 91 ARG A CA 1
ATOM 748 C C . ARG A 1 91 ? 27.379 -1.731 -25.426 1.00 60.03 91 ARG A C 1
ATOM 750 O O . ARG A 1 91 ? 27.502 -1.770 -26.643 1.00 60.03 91 ARG A O 1
ATOM 757 N N . THR A 1 92 ? 27.355 -0.578 -24.759 1.00 52.81 92 THR A N 1
ATOM 758 C CA . THR A 1 92 ? 27.452 0.749 -25.404 1.00 52.81 92 THR A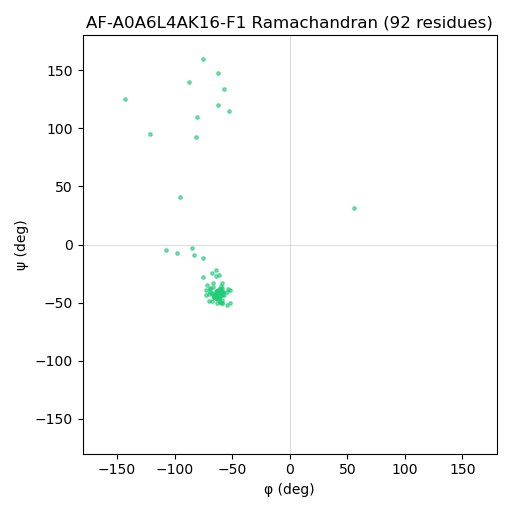 CA 1
ATOM 759 C C . THR A 1 92 ? 28.877 1.315 -25.427 1.00 52.81 92 THR A C 1
ATOM 761 O O . THR A 1 92 ? 29.075 2.506 -25.207 1.00 52.81 92 THR A O 1
ATOM 764 N N . VAL A 1 93 ? 29.879 0.473 -25.698 1.00 49.03 93 VAL A N 1
ATOM 765 C CA . VAL A 1 93 ? 31.229 0.929 -26.067 1.00 49.03 93 VAL A CA 1
ATOM 766 C C . VAL A 1 93 ? 31.562 0.359 -27.441 1.00 49.03 93 VAL A C 1
ATOM 768 O O . VAL A 1 93 ? 32.023 -0.774 -27.553 1.00 49.03 93 VAL A O 1
ATOM 771 N N . THR A 1 94 ? 31.308 1.165 -28.467 1.00 42.00 94 THR A N 1
ATOM 772 C CA . THR A 1 94 ? 31.961 1.126 -29.784 1.00 42.00 94 THR A CA 1
ATOM 773 C C . THR A 1 94 ? 32.014 2.542 -30.310 1.00 42.00 94 THR A C 1
ATOM 775 O O . THR A 1 94 ? 30.959 3.211 -30.218 1.00 42.00 94 THR A O 1
#

Radius of gyration: 17.77 Å; Cα contacts (8 Å, |Δi|>4): 45; chains: 1; bounding box: 50×25×51 Å